Protein AF-A0A7J5M2T2-F1 (afdb_monomer)

Solvent-accessible surface area (backbone atoms only — not comparable to full-atom values): 7774 Å² total; per-residue (Å²): 131,86,75,77,57,62,69,59,51,59,49,48,54,52,52,49,50,56,47,39,63,74,76,39,54,94,34,72,63,42,52,54,25,52,54,45,50,53,51,49,53,49,26,64,76,68,71,42,73,54,63,65,25,58,52,45,64,76,36,75,64,32,56,58,50,15,54,53,44,73,76,42,56,72,67,55,44,56,48,65,56,71,61,73,72,84,84,46,77,87,47,48,50,57,51,51,25,52,37,48,35,46,52,52,19,47,27,54,58,71,73,45,66,53,68,62,40,34,54,54,49,50,58,51,55,70,77,40,60,76,60,73,79,48,96,110

Mean predicted aligned error: 5.89 Å

Foldseek 3Di:
DPDPCVVVVVVVLVVLLVCCVVPPPPDPLLVLLVVLVVLVVVCVVVVQDLVLLVVCLPDPVLVVLLVVCVVDDPVVLVCVLPVPDCPDPVCSSVNSNSSNNSSSSVCVNVVHPSVVSNVSSVSNCVSADVVNPDPD

Sequence (136 aa):
MDYNRYPALVEEEKRFKCSFEKNVKDTLPDELSDAVIRLLDLAGFRGISLESASNDINSEYMDDIACMYSKLSFTEAIYSIFTKPIVDYQYLSTIVNEMIFSIFALAKHLGIDLLWHIEQKQRYNELRPKLNGKRY

Organism: Phocaeicola vulgatus (NCBI:txid821)

Nearest PDB structures (foldseek):
  5y05-assembly1_A  TM=1.945E-01  e=8.360E+00  Mycolicibacterium smegmatis MC2 155
  7nhr-assembly1_D  TM=1.939E-01  e=8.360E+00  Escherichia coli

pLDDT: mean 90.04, std 10.96, range [50.69, 98.31]

Radius of gyration: 17.74 Å; Cα contacts (8 Å, |Δi|>4): 85; chains: 1; bounding box: 33×34×60 Å

Secondary structure (DSSP, 8-state):
-----HHHHHHHHHHHHHHHHHHTTTSHHHHHHHHHHHHHHHHHHHT---HHHHHHHTSTHHHHHHHHHTTS-HHHHHHHHH----SSGGGHHHHHHHHHHHHHHHHHHTT--HHHHHHHHHHHHHTSPGGGG---

Structure (mmCIF, N/CA/C/O backbone):
data_AF-A0A7J5M2T2-F1
#
_entry.id   AF-A0A7J5M2T2-F1
#
loop_
_atom_site.group_PDB
_atom_site.id
_atom_site.type_symbol
_atom_site.label_atom_id
_atom_site.label_alt_id
_atom_site.label_comp_id
_atom_site.label_asym_id
_atom_site.label_entity_id
_atom_site.label_seq_id
_atom_site.pdbx_PDB_ins_code
_atom_site.Cartn_x
_atom_site.Cartn_y
_atom_site.Cartn_z
_atom_site.occupancy
_atom_site.B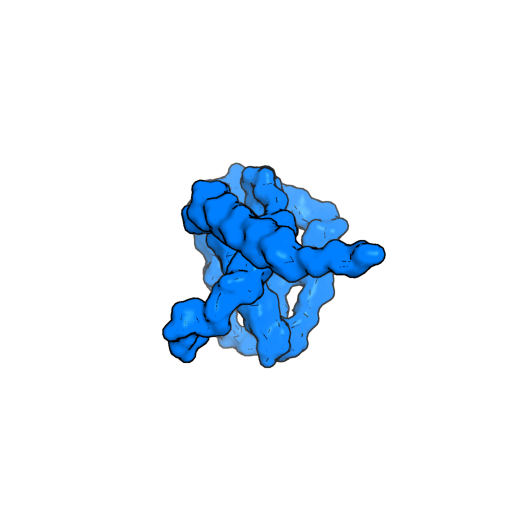_iso_or_equiv
_atom_site.auth_seq_id
_atom_site.auth_comp_id
_atom_site.auth_asym_id
_atom_site.auth_atom_id
_atom_site.pdbx_PDB_model_num
ATOM 1 N N . MET A 1 1 ? 1.897 16.925 41.001 1.00 50.69 1 MET A N 1
ATOM 2 C CA . MET A 1 1 ? 1.060 15.718 40.857 1.00 50.69 1 MET A CA 1
ATOM 3 C C . MET A 1 1 ? 1.322 15.166 39.471 1.00 50.69 1 MET A C 1
ATOM 5 O O . MET A 1 1 ? 0.868 15.774 38.510 1.00 50.69 1 MET A O 1
ATOM 9 N N . ASP A 1 2 ? 2.099 14.089 39.365 1.00 53.72 2 ASP A N 1
ATOM 10 C CA . ASP A 1 2 ? 2.217 13.347 38.110 1.00 53.72 2 ASP A CA 1
ATOM 11 C C . ASP A 1 2 ? 0.868 12.691 37.830 1.00 53.72 2 ASP A C 1
ATOM 13 O O . ASP A 1 2 ? 0.469 11.734 38.493 1.00 53.72 2 ASP A O 1
ATOM 17 N N . TYR A 1 3 ? 0.116 13.257 36.887 1.00 60.38 3 TYR A N 1
ATOM 18 C CA . TYR A 1 3 ? -1.055 12.580 36.353 1.00 60.38 3 TYR A CA 1
ATOM 19 C C . TYR A 1 3 ? -0.564 11.308 35.672 1.00 60.38 3 TYR A C 1
ATOM 21 O O . TYR A 1 3 ? 0.141 11.369 34.664 1.00 60.38 3 TYR A O 1
ATOM 29 N N . ASN A 1 4 ? -0.919 10.155 36.238 1.00 65.62 4 ASN A N 1
ATOM 30 C CA . ASN A 1 4 ? -0.629 8.866 35.637 1.00 65.62 4 ASN A CA 1
ATOM 31 C C . ASN A 1 4 ? -1.323 8.810 34.266 1.00 65.62 4 ASN A C 1
ATOM 33 O O . ASN A 1 4 ? -2.536 8.633 34.192 1.00 65.62 4 ASN A O 1
ATOM 37 N N . ARG A 1 5 ? -0.568 9.031 33.182 1.00 66.94 5 ARG A N 1
ATOM 38 C CA . ARG A 1 5 ? -1.080 9.076 31.799 1.00 66.94 5 ARG A CA 1
ATOM 39 C C . ARG A 1 5 ? -1.475 7.695 31.268 1.00 66.94 5 ARG A C 1
ATOM 41 O O . ARG A 1 5 ? -2.200 7.614 30.284 1.00 66.94 5 ARG A O 1
ATOM 48 N N . TYR A 1 6 ? -1.045 6.621 31.930 1.00 69.81 6 TYR A N 1
ATOM 49 C CA . TYR A 1 6 ? -1.259 5.242 31.484 1.00 69.81 6 TYR A CA 1
ATOM 50 C C . TYR A 1 6 ? -2.730 4.867 31.227 1.00 69.81 6 TYR A C 1
ATOM 52 O O . TYR A 1 6 ? -3.015 4.341 30.154 1.00 69.81 6 TYR A O 1
ATOM 60 N N . PRO A 1 7 ? -3.690 5.138 32.134 1.00 74.38 7 PRO A N 1
ATOM 61 C CA . PRO A 1 7 ? -5.091 4.782 31.906 1.00 74.38 7 PRO A CA 1
ATOM 62 C C . PRO A 1 7 ? -5.711 5.502 30.701 1.00 74.38 7 PRO A C 1
ATOM 64 O O . PRO A 1 7 ? -6.479 4.892 29.963 1.00 74.38 7 PRO A O 1
ATOM 67 N N . ALA A 1 8 ? -5.341 6.767 30.473 1.00 72.50 8 ALA A N 1
ATOM 68 C CA . ALA A 1 8 ? -5.836 7.557 29.347 1.00 72.50 8 ALA A CA 1
ATOM 69 C C . ALA A 1 8 ? -5.307 7.034 28.001 1.00 72.50 8 ALA A C 1
ATOM 71 O O . ALA A 1 8 ? -6.073 6.931 27.047 1.00 72.50 8 ALA A O 1
ATOM 72 N N . LEU A 1 9 ? -4.030 6.634 27.947 1.00 71.88 9 LEU A N 1
ATOM 73 C CA . LEU A 1 9 ? -3.417 6.044 26.750 1.00 71.88 9 LEU A CA 1
ATOM 74 C C . LEU A 1 9 ? -4.059 4.697 26.383 1.00 71.88 9 LEU A C 1
ATOM 76 O O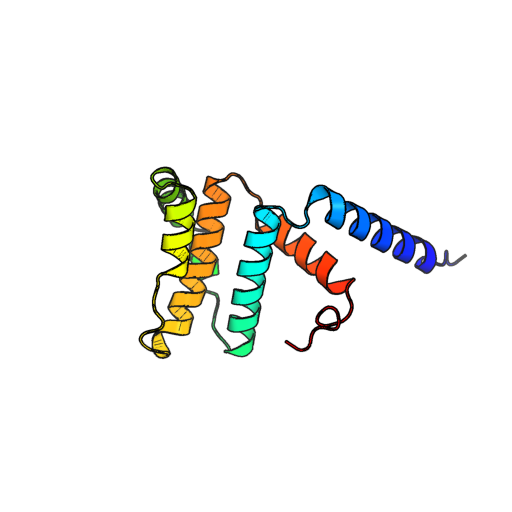 . LEU A 1 9 ? -4.431 4.483 25.232 1.00 71.88 9 LEU A O 1
ATOM 80 N N . VAL A 1 10 ? -4.279 3.818 27.369 1.00 74.19 10 VAL A N 1
ATOM 81 C CA . VAL A 1 10 ? -4.949 2.519 27.154 1.00 74.19 10 VAL A CA 1
ATOM 82 C C . VAL A 1 10 ? -6.384 2.703 26.649 1.00 74.19 10 VAL A C 1
ATOM 84 O O . VAL A 1 10 ? -6.889 1.900 25.861 1.00 74.19 10 VAL A O 1
ATOM 87 N N . GLU A 1 11 ? -7.075 3.743 27.111 1.00 82.75 11 GLU A N 1
ATOM 88 C CA . GLU A 1 11 ? -8.418 4.058 26.636 1.00 82.75 11 GLU A CA 1
ATOM 89 C C . GLU A 1 11 ? -8.407 4.613 25.203 1.00 82.75 11 GLU A C 1
ATOM 91 O O . GLU A 1 11 ? -9.256 4.232 24.393 1.00 82.75 11 GLU A O 1
ATOM 96 N N . GLU A 1 12 ? -7.427 5.450 24.862 1.00 86.81 12 GLU A N 1
ATOM 97 C CA . GLU A 1 12 ? -7.244 5.981 23.510 1.00 86.81 12 GLU A CA 1
ATOM 98 C C . GLU A 1 12 ? -6.944 4.874 22.490 1.00 86.81 12 GLU A C 1
ATOM 100 O O . GLU A 1 12 ? -7.599 4.817 21.449 1.00 86.81 12 GLU A O 1
ATOM 105 N N . GLU A 1 13 ? -6.040 3.941 22.800 1.00 89.56 13 GLU A N 1
ATOM 106 C CA . GLU A 1 13 ? -5.723 2.796 21.932 1.00 89.56 13 GLU A CA 1
ATOM 107 C C . GLU A 1 13 ? -6.951 1.919 21.664 1.00 89.56 13 GLU A C 1
ATOM 109 O O . GLU A 1 13 ? -7.209 1.525 20.524 1.00 89.56 13 GLU A O 1
ATOM 114 N N . LYS A 1 14 ? -7.763 1.652 22.698 1.00 89.50 14 LYS A N 1
ATOM 115 C CA . LYS A 1 14 ? -9.025 0.910 22.548 1.00 89.50 14 LYS A CA 1
ATOM 116 C C . LYS A 1 14 ? -10.021 1.660 21.667 1.00 89.50 14 LYS A C 1
ATOM 118 O O . LYS A 1 14 ? -10.657 1.044 20.813 1.00 89.50 14 LYS A O 1
ATOM 123 N N . ARG A 1 15 ? -10.162 2.977 21.857 1.00 91.81 15 ARG A N 1
ATOM 124 C CA . ARG A 1 15 ? -11.048 3.824 21.039 1.00 91.81 15 ARG A CA 1
ATOM 125 C C . ARG A 1 15 ? -10.589 3.861 19.583 1.00 91.81 15 ARG A C 1
ATOM 127 O O . ARG A 1 15 ? -11.417 3.667 18.694 1.00 91.81 15 ARG A O 1
ATOM 134 N N . PHE A 1 16 ? -9.290 4.040 19.345 1.00 94.62 16 PHE A N 1
ATOM 135 C CA . PHE A 1 16 ? -8.694 3.995 18.013 1.00 94.62 16 PHE A CA 1
ATOM 136 C C . PHE A 1 16 ? -8.941 2.641 17.346 1.00 94.62 16 PHE A C 1
ATOM 138 O O . PHE A 1 16 ? -9.506 2.606 16.256 1.00 94.62 16 PHE A O 1
ATOM 145 N N . LYS A 1 17 ? -8.614 1.531 18.021 1.00 94.31 17 LYS A N 1
ATOM 146 C CA . LYS A 1 17 ? -8.819 0.174 17.498 1.00 94.31 17 LYS A CA 1
ATOM 147 C C . LYS A 1 17 ? -10.272 -0.061 17.079 1.00 94.31 17 LYS A C 1
ATOM 149 O O . LYS A 1 17 ? -10.520 -0.493 15.958 1.00 94.31 17 LYS A O 1
ATOM 154 N N . CYS A 1 18 ? -11.225 0.279 17.948 1.00 93.19 18 CYS A N 1
ATOM 155 C CA . CYS A 1 18 ? -12.654 0.174 17.650 1.00 93.19 18 CYS A CA 1
ATOM 156 C C . CYS A 1 18 ? -13.080 1.059 16.469 1.00 93.19 18 CYS A C 1
ATOM 158 O O . CYS A 1 18 ? -13.954 0.665 15.701 1.00 93.19 18 CYS A O 1
ATOM 160 N N . SER A 1 19 ? -12.506 2.258 16.337 1.00 94.88 19 SER A N 1
ATOM 161 C CA . SER A 1 19 ? -12.799 3.161 15.221 1.00 94.88 19 SER A CA 1
ATOM 162 C C . SER A 1 19 ? -12.248 2.618 13.904 1.00 94.88 19 SER A C 1
ATOM 164 O O . SER A 1 19 ? -12.970 2.576 12.910 1.00 94.88 19 SER A O 1
ATOM 166 N N . PHE A 1 20 ? -11.004 2.135 13.909 1.00 96.12 20 PHE A N 1
ATOM 167 C CA . PHE A 1 20 ? -10.376 1.516 12.748 1.00 96.12 20 PHE A CA 1
ATOM 168 C C . PHE A 1 20 ? -11.179 0.298 12.278 1.00 96.12 20 PHE A C 1
ATOM 170 O O . PHE A 1 20 ? -11.547 0.220 11.111 1.00 96.12 20 PHE A O 1
ATOM 177 N N . GLU A 1 21 ? -11.535 -0.612 13.192 1.00 95.38 21 GLU A N 1
ATOM 178 C CA . GLU A 1 21 ? -12.299 -1.831 12.879 1.00 95.38 21 GLU A CA 1
ATOM 179 C C . GLU A 1 21 ? -13.685 -1.563 12.289 1.00 95.38 21 GLU A C 1
ATOM 181 O O . GLU A 1 21 ? -14.188 -2.396 11.544 1.00 95.38 21 GLU A O 1
ATOM 186 N N . LYS A 1 22 ? -14.307 -0.427 12.621 1.00 95.88 22 LYS A N 1
ATOM 187 C CA . LYS A 1 22 ? -15.641 -0.067 12.123 1.00 95.88 22 LYS A CA 1
ATOM 188 C C . LYS A 1 22 ? -15.617 0.726 10.822 1.00 95.88 22 LYS A C 1
ATOM 190 O O . LYS A 1 22 ? -16.562 0.614 10.052 1.00 95.88 22 LYS A O 1
ATOM 195 N N . ASN A 1 23 ? -14.601 1.567 10.629 1.00 95.75 23 ASN A N 1
ATOM 196 C CA . ASN A 1 23 ? -14.624 2.601 9.591 1.00 95.75 23 ASN A CA 1
ATOM 197 C C . ASN A 1 23 ? -13.551 2.426 8.510 1.00 95.75 23 ASN A C 1
ATOM 199 O O . ASN A 1 23 ? -13.699 2.988 7.432 1.00 95.75 23 ASN A O 1
ATOM 203 N N . VAL A 1 24 ? -12.465 1.705 8.800 1.00 96.69 24 VAL A N 1
ATOM 204 C CA . VAL A 1 24 ? -11.314 1.578 7.890 1.00 96.69 24 VAL A CA 1
ATOM 205 C C . VAL A 1 24 ? -11.069 0.129 7.508 1.00 96.69 24 VAL A C 1
ATOM 207 O O . VAL A 1 24 ? -10.805 -0.157 6.348 1.00 96.69 24 VAL A O 1
ATOM 210 N N . LYS A 1 25 ? -11.160 -0.794 8.461 1.00 95.62 25 LYS A N 1
ATOM 211 C CA . LYS A 1 25 ? -10.851 -2.200 8.228 1.00 95.62 25 LYS A CA 1
ATOM 212 C C . LYS A 1 25 ? -11.729 -2.807 7.127 1.00 95.62 25 LYS A C 1
ATOM 214 O O . LYS A 1 25 ? -12.919 -2.512 7.060 1.00 95.62 25 LYS A O 1
ATOM 219 N N . ASP A 1 26 ? -11.133 -3.677 6.313 1.00 95.94 26 ASP A N 1
ATOM 220 C CA . ASP A 1 26 ? -11.804 -4.419 5.233 1.00 95.94 26 ASP A CA 1
ATOM 221 C C . ASP A 1 26 ? -12.387 -3.485 4.139 1.00 95.94 26 ASP A C 1
ATOM 223 O O . ASP A 1 26 ? -13.252 -3.874 3.351 1.00 95.94 26 ASP A O 1
ATOM 227 N N . THR A 1 27 ? -11.916 -2.233 4.081 1.00 97.94 27 THR A N 1
ATOM 228 C CA . THR A 1 27 ? -12.208 -1.291 2.991 1.00 97.94 27 THR A CA 1
ATOM 229 C C . THR A 1 27 ? -11.146 -1.383 1.897 1.00 97.94 27 THR A C 1
ATOM 231 O O . THR A 1 27 ? -10.029 -1.840 2.127 1.00 97.94 27 THR A O 1
ATOM 234 N N . LEU A 1 28 ? -11.461 -0.889 0.696 1.00 97.06 28 LEU A N 1
ATOM 235 C CA . LEU A 1 28 ? -10.492 -0.845 -0.402 1.00 97.06 28 LEU A CA 1
ATOM 236 C C . LEU A 1 28 ? -9.181 -0.116 -0.023 1.00 97.06 28 LEU A C 1
ATOM 238 O O . LEU A 1 28 ? -8.117 -0.688 -0.260 1.00 97.06 28 LEU A O 1
ATOM 242 N N . PRO A 1 29 ? -9.203 1.091 0.583 1.00 98.06 29 PRO A N 1
ATOM 243 C CA . PRO A 1 29 ? -7.972 1.738 1.032 1.00 98.06 29 PRO A CA 1
ATOM 244 C C . PRO A 1 29 ? -7.159 0.912 2.040 1.00 98.06 29 PRO A C 1
ATOM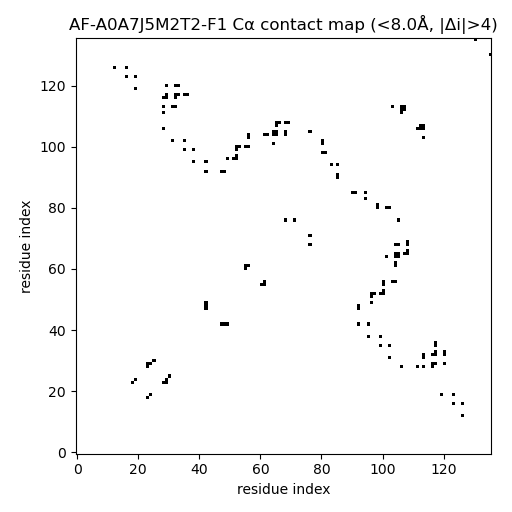 246 O O . PRO A 1 29 ? -5.930 0.934 1.991 1.00 98.06 29 PRO A O 1
ATOM 249 N N . ASP A 1 30 ? -7.826 0.166 2.928 1.00 97.94 30 ASP A N 1
ATOM 250 C CA . ASP A 1 30 ? -7.161 -0.715 3.895 1.00 97.94 30 ASP A CA 1
ATOM 251 C C . ASP A 1 30 ? -6.426 -1.868 3.201 1.00 97.94 30 ASP A C 1
ATOM 253 O O . ASP A 1 30 ? -5.263 -2.127 3.506 1.00 97.94 30 ASP A O 1
ATOM 257 N N . GLU A 1 31 ? -7.051 -2.505 2.212 1.00 97.75 31 GLU A N 1
ATOM 258 C CA . GLU A 1 31 ? -6.423 -3.583 1.435 1.00 97.75 31 GLU A CA 1
ATOM 259 C C . GLU A 1 31 ? -5.257 -3.080 0.566 1.00 97.75 31 GLU A C 1
ATOM 261 O O . GLU A 1 31 ? -4.205 -3.719 0.508 1.00 97.75 31 GLU A O 1
ATOM 266 N N . LEU A 1 32 ? -5.387 -1.899 -0.055 1.00 97.62 32 LEU A N 1
ATOM 267 C CA . LEU A 1 32 ? -4.271 -1.269 -0.776 1.00 97.62 32 LEU A CA 1
ATOM 268 C C . LEU A 1 32 ? -3.105 -0.951 0.171 1.00 97.62 32 LEU A C 1
ATOM 270 O O . LEU A 1 32 ? -1.945 -1.166 -0.186 1.00 97.62 32 LEU A O 1
ATOM 274 N N . SER A 1 33 ? -3.404 -0.485 1.387 1.00 97.94 33 SER A N 1
ATOM 275 C CA . SER A 1 33 ? -2.385 -0.209 2.400 1.00 97.94 33 SER A CA 1
ATOM 276 C C . SER A 1 33 ? -1.673 -1.483 2.871 1.00 97.94 33 SER A C 1
ATOM 278 O O . SER A 1 33 ? -0.447 -1.483 2.993 1.00 97.94 33 SER A O 1
ATOM 280 N N . ASP A 1 34 ? -2.401 -2.592 3.059 1.00 96.44 34 ASP A N 1
ATOM 281 C CA . ASP A 1 34 ? -1.808 -3.881 3.438 1.00 96.44 34 ASP A CA 1
ATOM 282 C C . ASP A 1 34 ? -0.887 -4.398 2.325 1.00 96.44 34 ASP A C 1
ATOM 284 O O . ASP A 1 34 ? 0.241 -4.804 2.607 1.00 96.44 34 ASP A O 1
ATOM 288 N N . ALA A 1 35 ? -1.303 -4.289 1.057 1.00 96.56 35 ALA A N 1
ATOM 289 C CA . ALA A 1 35 ? -0.470 -4.655 -0.087 1.00 96.56 35 ALA A CA 1
ATOM 290 C C . ALA A 1 35 ? 0.850 -3.864 -0.127 1.00 96.56 35 ALA A C 1
ATOM 292 O O . ALA A 1 35 ? 1.916 -4.466 -0.289 1.00 96.56 35 ALA A O 1
ATOM 293 N N . VAL A 1 36 ? 0.810 -2.540 0.077 1.00 97.81 36 VAL A N 1
ATOM 294 C CA . VAL A 1 36 ? 2.032 -1.719 0.143 1.00 97.81 36 VAL A CA 1
ATOM 295 C C . VAL A 1 36 ? 2.905 -2.131 1.325 1.00 97.81 36 VAL A C 1
ATOM 297 O O . VAL A 1 36 ? 4.102 -2.331 1.138 1.00 97.81 36 VAL A O 1
ATOM 300 N N . ILE A 1 37 ? 2.336 -2.341 2.517 1.00 97.12 37 ILE A N 1
ATOM 301 C CA . ILE A 1 37 ? 3.099 -2.793 3.692 1.00 97.12 37 ILE A CA 1
ATOM 302 C C . ILE A 1 37 ? 3.811 -4.123 3.407 1.00 97.12 37 ILE A C 1
ATOM 304 O O . ILE A 1 37 ? 4.982 -4.262 3.748 1.00 97.12 37 ILE A O 1
ATOM 308 N N . ARG A 1 38 ? 3.175 -5.076 2.712 1.00 95.62 38 ARG A N 1
ATOM 309 C CA . ARG A 1 38 ? 3.832 -6.339 2.319 1.00 95.62 38 ARG A CA 1
ATOM 310 C C . ARG A 1 38 ? 4.973 -6.146 1.328 1.00 95.62 38 ARG A C 1
ATOM 312 O O . ARG A 1 38 ? 5.981 -6.845 1.426 1.00 95.62 38 ARG A O 1
ATOM 319 N N . LEU A 1 39 ? 4.840 -5.208 0.393 1.00 96.25 39 LEU A N 1
ATOM 320 C CA . LEU A 1 39 ? 5.925 -4.853 -0.523 1.00 96.25 39 LEU A CA 1
ATOM 321 C C . LEU A 1 39 ? 7.086 -4.178 0.223 1.00 96.25 39 LEU A C 1
ATOM 323 O O . LEU A 1 39 ? 8.243 -4.469 -0.075 1.00 96.25 39 LEU A O 1
ATOM 327 N N . LEU A 1 40 ? 6.796 -3.348 1.230 1.00 96.81 40 LEU A N 1
ATOM 328 C CA . LEU A 1 40 ? 7.802 -2.734 2.102 1.00 96.81 40 LEU A CA 1
ATOM 329 C C . LEU A 1 40 ? 8.502 -3.769 2.997 1.00 96.81 40 LEU A C 1
ATOM 331 O O . LEU A 1 40 ? 9.729 -3.748 3.096 1.00 96.81 40 LEU A O 1
ATOM 335 N N . ASP A 1 41 ? 7.758 -4.712 3.584 1.00 95.56 41 ASP A N 1
ATOM 336 C CA . ASP A 1 41 ? 8.308 -5.849 4.336 1.00 95.56 41 ASP A CA 1
ATOM 337 C C . ASP A 1 41 ? 9.277 -6.657 3.452 1.00 95.56 41 ASP A C 1
ATOM 339 O O . ASP A 1 41 ? 10.395 -6.982 3.864 1.00 95.56 41 ASP A O 1
ATOM 343 N N . LEU A 1 42 ? 8.872 -6.948 2.207 1.00 94.44 42 LEU A N 1
ATOM 344 C CA . LEU A 1 42 ? 9.708 -7.636 1.223 1.00 94.44 42 LEU A CA 1
ATOM 345 C C . LEU A 1 42 ? 10.957 -6.820 0.873 1.00 94.44 42 LEU A C 1
ATOM 347 O O . LEU A 1 42 ? 12.053 -7.383 0.814 1.00 94.44 42 LEU A O 1
ATOM 351 N N . ALA A 1 43 ? 10.808 -5.512 0.660 1.00 96.00 43 ALA A N 1
ATOM 352 C CA . ALA A 1 43 ? 11.924 -4.629 0.355 1.00 96.00 43 ALA A CA 1
ATOM 353 C C . ALA A 1 43 ? 12.949 -4.611 1.494 1.00 96.00 43 ALA A C 1
ATOM 355 O O . ALA A 1 43 ? 14.139 -4.819 1.250 1.00 96.00 43 ALA A O 1
ATOM 356 N N . GLY A 1 44 ? 12.485 -4.474 2.739 1.00 96.25 44 GLY A N 1
ATOM 357 C CA . GLY A 1 44 ? 13.325 -4.540 3.934 1.00 96.25 44 GLY A CA 1
ATOM 358 C C . GLY A 1 44 ? 14.020 -5.894 4.088 1.00 96.25 44 GLY A C 1
ATOM 359 O O . GLY A 1 44 ? 15.226 -5.943 4.323 1.00 96.25 44 GLY A O 1
ATOM 360 N N . PHE A 1 45 ? 13.300 -7.000 3.874 1.00 95.12 45 PHE A N 1
ATOM 361 C CA . PHE A 1 45 ? 13.869 -8.351 3.944 1.00 95.12 45 PHE A CA 1
ATOM 362 C C . PHE A 1 45 ? 14.952 -8.605 2.883 1.00 95.12 45 PHE A C 1
ATOM 364 O O . PHE A 1 45 ? 15.890 -9.366 3.122 1.00 95.12 45 PHE A O 1
ATOM 371 N N . ARG A 1 46 ? 14.831 -7.989 1.701 1.00 94.19 46 ARG A N 1
ATOM 372 C CA . ARG A 1 46 ? 15.761 -8.178 0.575 1.00 94.19 46 ARG A CA 1
ATOM 373 C C . ARG A 1 46 ? 16.811 -7.078 0.427 1.00 94.19 46 ARG A C 1
ATOM 375 O O . ARG A 1 46 ? 17.666 -7.212 -0.443 1.00 94.19 46 ARG A O 1
ATOM 382 N N . GLY A 1 47 ? 16.767 -6.027 1.245 1.00 95.31 47 GLY A N 1
ATOM 383 C CA . GLY A 1 47 ? 17.653 -4.868 1.106 1.00 95.31 47 GLY A CA 1
ATOM 384 C C . GLY A 1 47 ? 17.427 -4.088 -0.196 1.00 95.31 47 GLY A C 1
ATOM 385 O O . GLY A 1 47 ? 18.378 -3.573 -0.776 1.00 95.31 47 GLY A O 1
ATOM 386 N N . ILE A 1 48 ? 16.185 -4.044 -0.686 1.00 96.00 48 ILE A N 1
ATOM 387 C CA . ILE A 1 48 ? 15.810 -3.313 -1.904 1.00 96.00 48 ILE A CA 1
ATOM 388 C C . ILE A 1 48 ? 15.750 -1.815 -1.592 1.00 96.00 48 ILE A C 1
ATOM 390 O O . ILE A 1 48 ? 15.053 -1.399 -0.667 1.00 96.00 48 ILE A O 1
ATOM 394 N N . SER A 1 49 ? 16.451 -1.003 -2.387 1.00 96.00 49 SER A N 1
ATOM 395 C CA . SER A 1 49 ? 16.320 0.457 -2.329 1.00 96.00 49 SER A CA 1
ATOM 396 C C . SER A 1 49 ? 14.959 0.892 -2.868 1.00 96.00 49 SER A C 1
ATOM 398 O O . SER A 1 49 ? 14.522 0.400 -3.909 1.00 96.00 49 SER A O 1
ATOM 400 N N . LEU A 1 50 ? 14.313 1.834 -2.180 1.00 96.12 50 LEU A N 1
ATOM 401 C CA . LEU A 1 50 ? 13.026 2.426 -2.569 1.00 96.12 50 LEU A CA 1
ATOM 402 C C . LEU A 1 50 ? 13.174 3.811 -3.219 1.00 96.12 50 LEU A C 1
ATOM 404 O O . LEU A 1 50 ? 12.192 4.534 -3.374 1.00 96.12 50 LEU A O 1
ATOM 408 N N . GLU A 1 51 ? 14.401 4.204 -3.571 1.00 95.06 51 GLU A N 1
ATOM 409 C CA . GLU A 1 51 ? 14.694 5.523 -4.141 1.00 95.06 51 GLU A CA 1
ATOM 410 C C . GLU A 1 51 ? 13.903 5.783 -5.430 1.00 95.06 51 GLU A C 1
ATOM 412 O O . GLU A 1 51 ? 13.337 6.860 -5.581 1.00 95.06 51 GLU A O 1
ATOM 417 N N . SER A 1 52 ? 13.784 4.782 -6.312 1.00 92.94 52 SER A N 1
ATOM 418 C CA . SER A 1 52 ? 13.009 4.911 -7.555 1.00 92.94 52 SER A CA 1
ATOM 419 C C . SER A 1 52 ? 11.545 5.223 -7.262 1.00 92.94 52 SER A C 1
ATOM 421 O O . SER A 1 52 ? 11.045 6.247 -7.711 1.00 92.94 52 SER A O 1
ATOM 423 N N . ALA A 1 53 ? 10.876 4.400 -6.445 1.00 93.38 53 ALA A N 1
ATOM 424 C CA . ALA A 1 53 ? 9.478 4.628 -6.093 1.00 93.38 53 ALA A CA 1
ATOM 425 C C . ALA A 1 53 ? 9.285 5.984 -5.400 1.00 93.38 53 ALA A C 1
ATOM 427 O O . ALA A 1 53 ? 8.361 6.716 -5.735 1.00 93.38 53 ALA A O 1
ATOM 428 N N . SER A 1 54 ? 10.168 6.350 -4.466 1.00 92.69 54 SER A N 1
ATOM 429 C CA . SER A 1 54 ? 10.095 7.634 -3.760 1.00 92.69 54 SER A CA 1
ATOM 430 C C . SER A 1 54 ? 10.246 8.832 -4.702 1.00 92.69 54 SER A C 1
ATOM 432 O O . SER A 1 54 ? 9.537 9.827 -4.546 1.00 92.69 54 SER A O 1
ATOM 434 N N . ASN A 1 55 ? 11.157 8.758 -5.672 1.00 93.06 55 ASN A N 1
ATOM 435 C CA . ASN A 1 55 ? 11.360 9.823 -6.651 1.00 93.06 55 ASN A CA 1
ATOM 436 C C . ASN A 1 55 ? 10.153 9.935 -7.587 1.00 93.06 55 ASN A C 1
ATOM 438 O O . ASN A 1 55 ? 9.624 11.031 -7.773 1.00 93.06 55 ASN A O 1
ATOM 442 N N . ASP A 1 56 ? 9.671 8.803 -8.100 1.00 92.69 56 ASP A N 1
ATOM 443 C CA . ASP A 1 56 ? 8.548 8.763 -9.034 1.00 92.69 56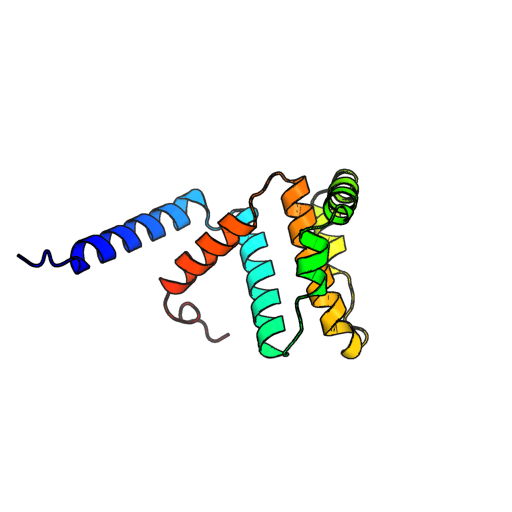 ASP A CA 1
ATOM 444 C C . ASP A 1 56 ? 7.251 9.245 -8.370 1.00 92.69 56 ASP A C 1
ATOM 446 O O . ASP A 1 56 ? 6.500 10.013 -8.977 1.00 92.69 56 ASP A O 1
ATOM 450 N N . ILE A 1 57 ? 7.020 8.881 -7.099 1.00 91.81 57 ILE A N 1
ATOM 451 C CA . ILE A 1 57 ? 5.830 9.295 -6.341 1.00 91.81 57 ILE A CA 1
ATOM 452 C C . ILE A 1 57 ? 5.726 10.823 -6.223 1.00 91.81 57 ILE A C 1
ATOM 454 O O . ILE A 1 57 ? 4.627 11.376 -6.264 1.00 91.81 57 ILE A O 1
ATOM 458 N N . ASN A 1 58 ? 6.864 11.505 -6.090 1.00 86.94 58 ASN A N 1
ATOM 459 C CA . ASN A 1 58 ? 6.934 12.956 -5.911 1.00 86.94 58 ASN A CA 1
ATOM 460 C C . ASN A 1 58 ? 7.106 13.727 -7.233 1.00 86.94 58 ASN A C 1
ATOM 462 O O . ASN A 1 58 ? 7.364 14.930 -7.210 1.00 86.94 58 ASN A O 1
ATOM 466 N N . SER A 1 59 ? 6.991 13.051 -8.377 1.00 91.94 59 SER A N 1
ATOM 467 C CA . SER A 1 59 ? 7.229 13.632 -9.700 1.00 91.94 59 SER A CA 1
ATOM 468 C C . SER A 1 59 ? 5.938 13.848 -10.496 1.00 91.94 59 SER A C 1
ATOM 470 O O . SER A 1 59 ? 4.893 13.274 -10.192 1.00 91.94 59 SER A O 1
ATOM 472 N N . GLU A 1 60 ? 6.027 14.632 -11.573 1.00 90.00 60 GLU A N 1
ATOM 473 C CA . GLU A 1 60 ? 4.925 14.832 -12.530 1.00 90.00 60 GLU A CA 1
ATOM 474 C C . GLU A 1 60 ? 4.498 13.521 -13.221 1.00 90.00 60 GLU A C 1
ATOM 476 O O . GLU A 1 60 ? 3.338 13.371 -13.600 1.00 90.00 60 GLU A O 1
ATOM 481 N N . TYR A 1 61 ? 5.390 12.522 -13.290 1.00 91.12 61 TYR A N 1
ATOM 482 C CA . TYR A 1 61 ? 5.090 11.195 -13.842 1.00 91.12 61 TYR A CA 1
ATOM 483 C C . TYR A 1 61 ? 3.946 10.486 -13.097 1.00 91.12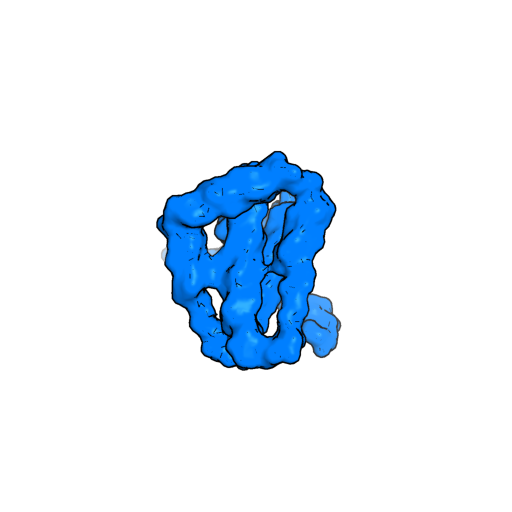 61 TYR A C 1
ATOM 485 O O . TYR A 1 61 ? 3.205 9.692 -13.679 1.00 91.12 61 TYR A O 1
ATOM 493 N N . MET A 1 62 ? 3.742 10.809 -11.816 1.00 94.38 62 MET A N 1
ATOM 494 C CA . MET A 1 62 ? 2.616 10.307 -11.032 1.00 94.38 62 MET A CA 1
ATOM 495 C C . MET A 1 62 ? 1.258 10.674 -11.659 1.00 94.38 62 MET A C 1
ATOM 497 O O . MET A 1 62 ? 0.338 9.853 -11.662 1.00 94.38 62 MET A O 1
ATOM 501 N N . ASP A 1 63 ? 1.107 11.899 -12.174 1.00 94.12 63 ASP A N 1
ATOM 502 C CA . ASP A 1 63 ? -0.147 12.358 -12.786 1.00 94.12 63 ASP A CA 1
ATOM 503 C C . ASP A 1 63 ? -0.444 11.638 -14.103 1.00 94.12 63 ASP A C 1
ATOM 505 O O . ASP A 1 63 ? -1.592 11.258 -14.352 1.00 94.12 63 ASP A O 1
ATOM 509 N N . ASP A 1 64 ? 0.586 11.361 -14.904 1.00 94.12 64 ASP A N 1
ATOM 510 C CA . ASP A 1 64 ? 0.445 10.620 -16.159 1.00 94.12 64 ASP A CA 1
ATOM 511 C C . ASP A 1 64 ? -0.070 9.197 -15.922 1.00 94.12 64 ASP A C 1
ATOM 513 O O . ASP A 1 64 ? -0.981 8.722 -16.611 1.00 94.12 64 ASP A O 1
ATOM 517 N N . ILE A 1 65 ? 0.471 8.517 -14.910 1.00 94.94 65 ILE A N 1
ATOM 518 C CA . ILE A 1 65 ? 0.085 7.143 -14.583 1.00 94.94 65 ILE A CA 1
ATOM 519 C C . ILE A 1 65 ? -1.286 7.098 -13.901 1.00 94.94 65 ILE A C 1
ATOM 521 O O . ILE A 1 65 ? -2.104 6.239 -14.236 1.00 94.94 65 ILE A O 1
ATOM 525 N N . ALA A 1 66 ? -1.610 8.061 -13.034 1.00 95.25 66 ALA A N 1
ATOM 526 C CA . ALA A 1 66 ? -2.966 8.200 -12.499 1.00 95.25 66 ALA A CA 1
ATOM 527 C C . ALA A 1 66 ? -3.998 8.451 -13.622 1.00 95.25 66 ALA A C 1
ATOM 529 O O . ALA A 1 66 ? -5.077 7.853 -13.634 1.00 95.25 66 ALA A O 1
ATOM 530 N N . CYS A 1 67 ? -3.654 9.275 -14.618 1.00 95.06 67 CYS A N 1
ATOM 531 C CA . CYS A 1 67 ? -4.476 9.495 -15.809 1.00 95.06 67 CYS A CA 1
ATOM 532 C C . CYS A 1 67 ? -4.612 8.220 -16.657 1.00 95.06 67 CYS A C 1
ATOM 534 O O . CYS A 1 67 ? -5.694 7.937 -17.176 1.00 95.06 67 CYS A O 1
ATOM 536 N N . MET A 1 68 ? -3.558 7.410 -16.776 1.00 95.31 68 MET A N 1
ATOM 537 C CA . MET A 1 68 ? -3.630 6.105 -17.439 1.00 95.31 68 MET A CA 1
ATOM 538 C C . MET A 1 68 ? -4.645 5.181 -16.752 1.00 95.31 68 MET A C 1
ATOM 540 O O . MET A 1 68 ? -5.495 4.617 -17.444 1.00 95.31 68 MET A O 1
ATOM 544 N N . TYR A 1 69 ? -4.648 5.114 -15.415 1.00 96.44 69 TYR A N 1
ATOM 545 C CA . TYR A 1 69 ? -5.622 4.312 -14.665 1.00 96.44 69 TYR A CA 1
ATOM 546 C C . TYR A 1 69 ? -7.075 4.747 -14.873 1.00 96.44 69 TYR A C 1
ATOM 548 O O . TYR A 1 69 ? -7.954 3.892 -14.856 1.00 96.44 69 TYR A O 1
ATOM 556 N N . SER A 1 70 ? -7.335 6.023 -15.183 1.00 94.69 70 SER A N 1
ATOM 557 C CA . SER A 1 70 ? -8.692 6.493 -15.518 1.00 94.69 70 SER A CA 1
ATOM 558 C C . SER A 1 70 ? -9.292 5.867 -16.781 1.00 94.69 70 SER A C 1
ATOM 560 O O . SER A 1 70 ? -10.499 5.948 -17.007 1.00 94.69 70 SER A O 1
ATOM 562 N N . LYS A 1 71 ? -8.451 5.241 -17.611 1.00 96.94 71 LYS A N 1
ATOM 563 C CA . LYS A 1 71 ? -8.847 4.573 -18.857 1.00 96.94 71 LYS A CA 1
ATOM 564 C C . LYS A 1 71 ? -9.094 3.076 -18.669 1.00 96.94 71 LYS A C 1
ATOM 566 O O . LYS A 1 71 ? -9.504 2.422 -19.624 1.00 96.94 71 LYS A O 1
ATOM 571 N N . LEU A 1 72 ? -8.818 2.538 -17.481 1.00 96.25 72 LEU A N 1
ATOM 572 C CA . LEU A 1 72 ? -8.976 1.126 -17.148 1.00 96.25 72 LEU A CA 1
ATOM 573 C C . LEU A 1 72 ? -10.193 0.931 -16.241 1.00 96.25 72 LEU A C 1
ATOM 575 O O . LEU A 1 72 ? -10.515 1.782 -15.412 1.00 96.25 72 LEU A O 1
ATOM 579 N N . SER A 1 73 ? -10.852 -0.222 -16.342 1.00 97.06 73 SER A N 1
ATOM 580 C CA . SER A 1 73 ? -11.736 -0.659 -15.262 1.00 97.06 73 SER A CA 1
ATOM 581 C C . SER A 1 73 ? -10.926 -0.949 -13.996 1.00 97.06 73 SER A C 1
ATOM 583 O O . SER A 1 73 ? -9.733 -1.254 -14.053 1.00 97.06 73 SER A O 1
ATOM 585 N N . PHE A 1 74 ? -11.584 -0.923 -12.836 1.00 94.62 74 PHE A N 1
ATOM 586 C CA . PHE A 1 74 ? -10.929 -1.237 -11.564 1.00 94.62 74 PHE A CA 1
ATOM 587 C C . PHE A 1 74 ? -10.205 -2.596 -11.597 1.00 94.62 74 PHE A C 1
ATOM 589 O O . PHE A 1 74 ? -9.067 -2.712 -11.150 1.00 94.62 74 PHE A O 1
ATOM 596 N N . THR A 1 75 ? -10.832 -3.622 -12.177 1.00 95.62 75 THR A N 1
ATOM 597 C CA . THR A 1 75 ? -10.235 -4.960 -12.280 1.00 95.62 75 THR A CA 1
ATOM 598 C C . THR A 1 75 ? -9.014 -4.982 -13.198 1.00 95.62 75 THR A C 1
ATOM 600 O O . THR A 1 75 ? -8.019 -5.618 -12.856 1.00 95.62 75 THR A O 1
ATOM 603 N N . GLU A 1 76 ? -9.052 -4.276 -14.330 1.00 96.62 76 GLU A N 1
ATOM 604 C CA . GLU A 1 76 ? -7.899 -4.160 -15.234 1.00 96.62 76 GLU A CA 1
ATOM 605 C C . GLU A 1 76 ? -6.748 -3.387 -14.588 1.00 96.62 76 GLU A C 1
ATOM 607 O O . GLU A 1 76 ? -5.595 -3.788 -14.731 1.00 96.62 76 GLU A O 1
ATOM 612 N N . ALA A 1 77 ? -7.052 -2.328 -13.831 1.00 95.75 77 ALA A N 1
ATOM 613 C CA . ALA A 1 77 ? -6.060 -1.574 -13.075 1.00 95.75 77 ALA A CA 1
ATOM 614 C C . ALA A 1 77 ? -5.335 -2.478 -12.068 1.00 95.75 77 ALA A C 1
ATOM 616 O O . ALA A 1 77 ? -4.110 -2.585 -12.119 1.00 95.75 77 ALA A O 1
ATOM 617 N N . ILE A 1 78 ? -6.078 -3.210 -11.227 1.00 95.38 78 ILE A N 1
ATOM 618 C CA . ILE A 1 78 ? -5.493 -4.172 -10.281 1.00 95.38 78 ILE A CA 1
ATOM 619 C C . ILE A 1 78 ? -4.679 -5.238 -11.019 1.00 95.38 78 ILE A C 1
ATOM 621 O O . ILE A 1 78 ? -3.526 -5.477 -10.668 1.00 95.38 78 ILE A O 1
ATOM 625 N N . TYR A 1 79 ? -5.228 -5.843 -12.075 1.00 94.12 79 TYR A N 1
ATOM 626 C CA . TYR A 1 79 ? -4.504 -6.827 -12.882 1.00 94.12 79 TYR A CA 1
ATOM 627 C C . TYR A 1 79 ? -3.170 -6.261 -13.401 1.00 94.12 79 TYR A C 1
ATOM 629 O O . TYR A 1 79 ? -2.122 -6.882 -13.230 1.00 94.12 79 TYR A O 1
ATOM 637 N N . SER A 1 80 ? -3.170 -5.050 -13.960 1.00 92.69 80 SER A N 1
ATOM 638 C CA . SER A 1 80 ? -1.967 -4.433 -14.529 1.00 92.69 80 SER A CA 1
ATOM 639 C C . SER A 1 80 ? -0.832 -4.237 -13.513 1.00 92.69 80 SER A C 1
ATOM 641 O O . SER A 1 80 ? 0.328 -4.438 -13.865 1.00 92.69 80 SER A O 1
ATOM 643 N N . ILE A 1 81 ? -1.156 -3.954 -12.245 1.00 92.69 81 ILE A N 1
ATOM 644 C CA . ILE A 1 81 ? -0.174 -3.787 -11.161 1.00 92.69 81 ILE A CA 1
ATOM 645 C C . ILE A 1 81 ? 0.559 -5.103 -10.865 1.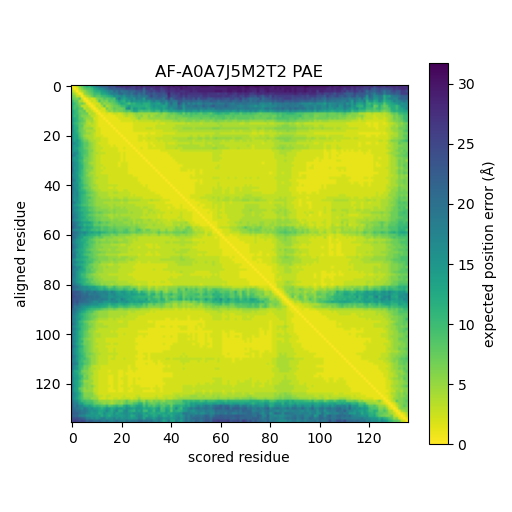00 92.69 81 ILE A C 1
ATOM 647 O O . ILE A 1 81 ? 1.778 -5.117 -10.700 1.00 92.69 81 ILE A O 1
ATOM 651 N N . PHE A 1 82 ? -0.174 -6.218 -10.789 1.00 86.12 82 PHE A N 1
ATOM 652 C CA . PHE A 1 82 ? 0.341 -7.488 -10.251 1.00 86.12 82 PHE A CA 1
ATOM 653 C C . PHE A 1 82 ? 0.799 -8.493 -11.312 1.00 86.12 82 PHE A C 1
ATOM 655 O O . PHE A 1 82 ? 1.250 -9.586 -10.976 1.00 86.12 82 PHE A O 1
ATOM 662 N N . THR A 1 83 ? 0.691 -8.156 -12.595 1.00 84.50 83 THR A N 1
ATOM 663 C CA . THR A 1 83 ? 1.017 -9.087 -13.687 1.00 84.50 83 THR A CA 1
ATOM 664 C C . THR A 1 83 ? 2.488 -9.161 -14.044 1.00 84.50 83 THR A C 1
ATOM 666 O O . THR A 1 83 ? 2.858 -10.082 -14.769 1.00 84.50 83 THR A O 1
ATOM 669 N N . LYS A 1 84 ? 3.331 -8.239 -13.560 1.00 76.44 84 LYS A N 1
ATOM 670 C CA . LYS A 1 84 ? 4.761 -8.226 -13.893 1.00 76.44 84 LYS A CA 1
ATOM 671 C C . LYS A 1 84 ? 5.440 -9.494 -13.354 1.00 76.44 84 LYS A C 1
ATOM 673 O O . LYS A 1 84 ? 5.595 -9.632 -12.139 1.00 76.44 84 LYS A O 1
ATOM 678 N N . PRO A 1 85 ? 5.842 -10.437 -14.226 1.00 74.62 85 PRO A N 1
ATOM 679 C CA . PRO A 1 85 ? 6.400 -11.696 -13.768 1.00 74.62 85 PRO A CA 1
ATOM 680 C C . PRO A 1 85 ? 7.811 -11.479 -13.217 1.00 74.62 85 PRO A C 1
ATOM 682 O O . PRO A 1 85 ? 8.626 -10.782 -13.821 1.00 74.62 85 PRO A O 1
ATOM 685 N N . ILE A 1 86 ? 8.134 -12.147 -12.107 1.00 77.06 86 ILE A N 1
ATOM 686 C CA . ILE A 1 86 ? 9.517 -12.270 -11.631 1.00 77.06 86 ILE A CA 1
ATOM 687 C C . ILE A 1 86 ? 10.187 -13.357 -12.481 1.00 77.06 86 ILE A C 1
ATOM 689 O O . ILE A 1 86 ? 10.309 -14.507 -12.067 1.00 77.06 86 ILE A O 1
ATOM 693 N N . VAL A 1 87 ? 10.536 -13.008 -13.721 1.00 76.19 87 VAL A N 1
ATOM 694 C CA . VAL A 1 87 ? 11.213 -13.929 -14.655 1.00 76.19 87 VAL A CA 1
ATOM 695 C C . VAL A 1 87 ? 12.674 -14.116 -14.253 1.00 76.19 87 VAL A C 1
ATOM 697 O O . VAL A 1 87 ? 13.229 -15.199 -14.407 1.00 76.19 87 VAL A O 1
ATOM 700 N N . ASP A 1 88 ? 13.273 -13.065 -13.696 1.00 79.94 88 ASP A N 1
ATOM 701 C CA . ASP A 1 88 ? 14.629 -13.063 -13.169 1.00 79.94 88 ASP A CA 1
ATOM 702 C C . ASP A 1 88 ? 14.662 -12.254 -11.868 1.00 79.94 88 ASP A C 1
ATOM 704 O O . ASP A 1 88 ? 14.127 -11.144 -11.779 1.00 79.94 88 ASP A O 1
ATOM 708 N N . TYR A 1 89 ? 15.296 -12.832 -10.850 1.00 81.81 89 TYR A N 1
ATOM 709 C CA . TYR A 1 89 ? 15.447 -12.232 -9.532 1.00 81.81 89 TYR A CA 1
ATOM 710 C C . TYR A 1 89 ? 16.204 -10.895 -9.582 1.00 81.81 89 TYR A C 1
ATOM 712 O O . TYR A 1 89 ? 15.976 -10.041 -8.725 1.00 81.81 89 TYR A O 1
ATOM 720 N N . GLN A 1 90 ? 17.041 -10.661 -10.602 1.00 85.75 90 GLN A N 1
ATOM 721 C CA . GLN A 1 90 ? 17.730 -9.379 -10.788 1.00 85.75 9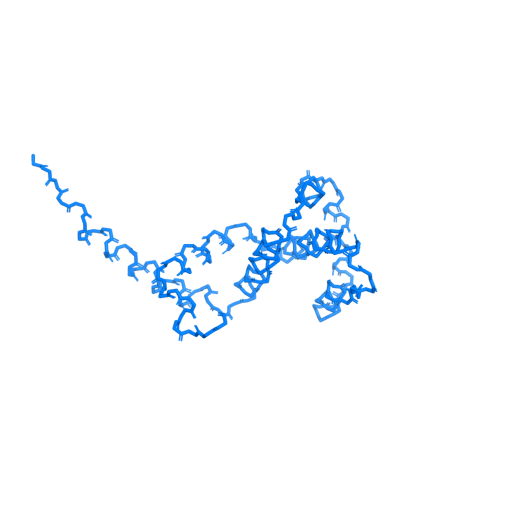0 GLN A CA 1
ATOM 722 C C . GLN A 1 90 ? 16.763 -8.193 -10.951 1.00 85.75 90 GLN A C 1
ATOM 724 O O . GLN A 1 90 ? 17.092 -7.073 -10.567 1.00 85.75 90 GLN A O 1
ATOM 729 N N . TYR A 1 91 ? 15.548 -8.436 -11.456 1.00 89.25 91 TYR A N 1
ATOM 730 C CA . TYR A 1 91 ? 14.525 -7.402 -11.630 1.00 89.25 91 TYR A CA 1
ATOM 731 C C . TYR A 1 91 ? 13.632 -7.219 -10.404 1.00 89.25 91 TYR A C 1
ATOM 733 O O . TYR A 1 91 ? 12.781 -6.333 -10.414 1.00 89.25 91 TYR A O 1
ATOM 741 N N . LEU A 1 92 ? 13.812 -8.007 -9.336 1.00 91.19 92 LEU A N 1
ATOM 742 C CA . LEU A 1 92 ? 12.950 -7.936 -8.155 1.00 91.19 92 LEU A CA 1
ATOM 743 C C . LEU A 1 92 ? 12.909 -6.520 -7.564 1.00 91.19 92 LEU A C 1
ATOM 745 O O . LEU A 1 92 ? 11.835 -6.032 -7.231 1.00 91.19 92 LEU A O 1
ATOM 749 N N . SER A 1 93 ? 14.062 -5.849 -7.479 1.00 93.69 93 SER A N 1
ATOM 750 C CA . SER A 1 93 ? 14.152 -4.470 -6.984 1.00 93.69 93 SER A CA 1
ATOM 751 C C . SER A 1 93 ? 13.295 -3.512 -7.812 1.00 93.69 93 SER A C 1
ATOM 753 O O . SER A 1 93 ? 12.525 -2.730 -7.256 1.00 93.69 93 SER A O 1
ATOM 755 N N . THR A 1 94 ? 13.406 -3.590 -9.139 1.00 93.25 94 THR A N 1
ATOM 756 C CA . THR A 1 94 ? 12.632 -2.765 -10.072 1.00 93.25 94 THR A CA 1
ATOM 757 C C . THR A 1 94 ? 11.144 -3.065 -9.955 1.00 93.25 94 THR A C 1
ATOM 759 O O . THR A 1 94 ? 10.362 -2.146 -9.747 1.00 93.25 94 THR A O 1
ATOM 762 N N . ILE A 1 95 ? 10.760 -4.344 -9.983 1.00 93.94 95 ILE A N 1
ATOM 763 C CA . ILE A 1 95 ? 9.359 -4.773 -9.898 1.00 93.94 95 ILE A CA 1
ATOM 764 C C . ILE A 1 95 ? 8.721 -4.285 -8.592 1.00 93.94 95 ILE A C 1
ATOM 766 O O . ILE A 1 95 ? 7.630 -3.728 -8.623 1.00 93.94 95 ILE A O 1
ATOM 770 N N . VAL A 1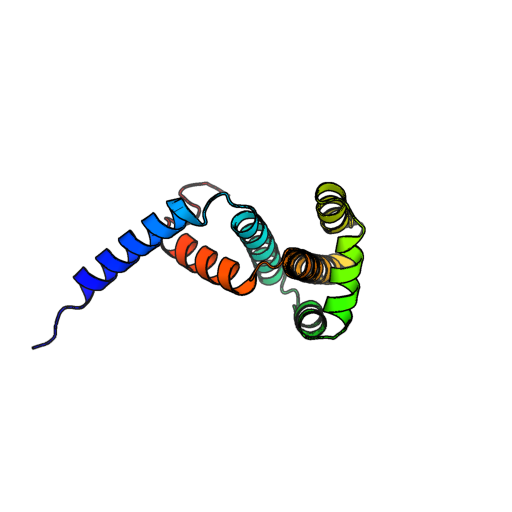 96 ? 9.402 -4.430 -7.450 1.00 95.25 96 VAL A N 1
ATOM 771 C CA . VAL A 1 96 ? 8.879 -3.964 -6.153 1.00 95.25 96 VAL A CA 1
ATOM 772 C C . VAL A 1 96 ? 8.666 -2.447 -6.150 1.00 95.25 96 VAL A C 1
ATOM 774 O O . VAL A 1 96 ? 7.604 -1.994 -5.725 1.00 95.25 96 VAL A O 1
ATOM 777 N N . ASN A 1 97 ? 9.623 -1.666 -6.662 1.00 96.06 97 ASN A N 1
ATOM 778 C CA . ASN A 1 97 ? 9.474 -0.210 -6.768 1.00 96.06 97 ASN A CA 1
ATOM 779 C C . ASN A 1 97 ? 8.302 0.177 -7.678 1.00 96.06 97 ASN A C 1
ATOM 781 O O . ASN A 1 97 ? 7.460 0.986 -7.291 1.00 96.06 97 ASN A O 1
ATOM 785 N N . GLU A 1 98 ? 8.218 -0.435 -8.859 1.00 94.38 98 GLU A N 1
ATOM 786 C CA . GLU A 1 98 ? 7.153 -0.172 -9.825 1.00 94.38 98 GLU A CA 1
ATOM 787 C C . GLU A 1 98 ? 5.774 -0.540 -9.273 1.00 94.38 98 GLU A C 1
ATOM 789 O O . GL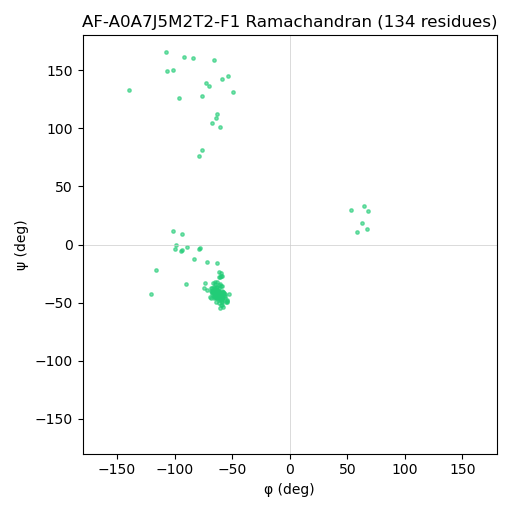U A 1 98 ? 4.816 0.193 -9.507 1.00 94.38 98 GLU A O 1
ATOM 794 N N . MET A 1 99 ? 5.655 -1.645 -8.530 1.00 96.00 99 MET A N 1
ATOM 795 C CA . MET A 1 99 ? 4.398 -2.056 -7.900 1.00 96.00 99 MET A CA 1
ATOM 796 C C . MET A 1 99 ? 3.964 -1.071 -6.815 1.00 96.00 99 MET A C 1
ATOM 798 O O . MET A 1 99 ? 2.804 -0.666 -6.807 1.00 96.00 99 MET A O 1
ATOM 802 N N . ILE A 1 100 ? 4.883 -0.647 -5.936 1.00 97.31 100 ILE A N 1
ATOM 803 C CA . ILE A 1 100 ? 4.595 0.367 -4.911 1.00 97.31 100 ILE A CA 1
ATOM 804 C C . ILE A 1 100 ? 4.109 1.652 -5.587 1.00 97.31 100 ILE A C 1
ATOM 806 O O . ILE A 1 100 ? 3.008 2.117 -5.296 1.00 97.31 100 ILE A O 1
ATOM 810 N N . PHE A 1 101 ? 4.883 2.182 -6.537 1.00 97.00 101 PHE A N 1
ATOM 811 C CA . PHE A 1 101 ? 4.524 3.387 -7.282 1.00 97.00 101 PHE A CA 1
ATOM 812 C C . PHE A 1 101 ? 3.162 3.251 -7.983 1.00 97.00 101 PHE A C 1
ATOM 814 O O . PHE A 1 101 ? 2.317 4.139 -7.882 1.00 97.00 101 PHE A O 1
ATOM 821 N N . SER A 1 102 ? 2.903 2.111 -8.626 1.00 96.62 102 SER A N 1
ATOM 822 C CA . SER A 1 102 ? 1.650 1.856 -9.339 1.00 96.62 102 SER A CA 1
ATOM 823 C C . SER A 1 102 ? 0.429 1.835 -8.415 1.00 96.62 102 SER A C 1
ATOM 825 O O . SER A 1 102 ? -0.626 2.342 -8.794 1.00 96.62 102 SER A O 1
ATOM 827 N N . ILE A 1 103 ? 0.564 1.303 -7.194 1.00 97.75 103 ILE A N 1
ATOM 828 C CA . ILE A 1 103 ? -0.506 1.346 -6.187 1.00 97.75 103 ILE A CA 1
ATOM 829 C C . ILE A 1 103 ? -0.763 2.792 -5.736 1.00 97.75 103 ILE A C 1
ATOM 831 O O . ILE A 1 103 ? -1.922 3.193 -5.627 1.00 97.75 103 ILE A O 1
ATOM 835 N N . PHE A 1 104 ? 0.287 3.595 -5.529 1.00 98.06 104 PHE A N 1
ATOM 836 C CA . PHE A 1 104 ? 0.139 5.021 -5.211 1.00 98.06 104 PHE A CA 1
ATOM 837 C C . PHE A 1 104 ? -0.544 5.803 -6.341 1.00 98.06 104 PHE A C 1
ATOM 839 O O . PHE A 1 104 ? -1.437 6.608 -6.073 1.00 98.06 104 PHE A O 1
ATOM 846 N N . ALA A 1 105 ? -0.194 5.534 -7.599 1.00 97.44 105 ALA A N 1
ATOM 847 C CA . ALA A 1 105 ? -0.833 6.164 -8.751 1.00 97.44 105 ALA A CA 1
ATOM 848 C C . ALA A 1 105 ? -2.313 5.771 -8.890 1.00 97.44 105 ALA A C 1
ATOM 850 O O . ALA A 1 105 ? -3.158 6.632 -9.148 1.00 97.44 105 ALA A O 1
ATOM 851 N N . LEU A 1 106 ? -2.654 4.500 -8.647 1.00 97.81 106 LEU A N 1
ATOM 852 C CA . LEU A 1 106 ? -4.049 4.060 -8.593 1.00 97.81 106 LEU A CA 1
ATOM 853 C C . LEU A 1 106 ? -4.806 4.745 -7.445 1.00 97.81 106 LEU A C 1
ATOM 855 O O . LEU A 1 106 ? -5.918 5.228 -7.648 1.00 97.81 106 LEU A O 1
ATOM 859 N N . ALA A 1 107 ? -4.211 4.841 -6.255 1.00 98.00 107 ALA A N 1
ATOM 860 C CA . ALA A 1 107 ? -4.827 5.531 -5.124 1.00 98.00 107 ALA A CA 1
ATOM 861 C C . ALA A 1 107 ? -5.072 7.018 -5.417 1.00 98.00 107 ALA A C 1
ATOM 863 O O . ALA A 1 107 ? -6.159 7.520 -5.128 1.00 98.00 107 ALA A O 1
ATOM 864 N N . LYS A 1 108 ? -4.119 7.697 -6.071 1.00 97.44 108 LYS A N 1
ATOM 865 C CA . LYS A 1 108 ? -4.286 9.081 -6.536 1.00 97.44 108 LYS A CA 1
ATOM 866 C C . LYS A 1 108 ? -5.463 9.207 -7.502 1.00 97.44 108 LYS A C 1
ATOM 868 O O . LYS A 1 108 ? -6.295 10.091 -7.319 1.00 97.44 108 LYS A O 1
ATOM 873 N N . HIS A 1 109 ? -5.575 8.303 -8.478 1.00 97.06 109 HIS A N 1
ATOM 874 C CA . HIS A 1 109 ? -6.714 8.277 -9.400 1.00 97.06 109 HIS A CA 1
ATOM 875 C C . HIS A 1 109 ? -8.058 8.102 -8.668 1.00 97.06 109 HIS A C 1
ATOM 877 O O . HIS A 1 109 ? -9.037 8.768 -9.002 1.00 97.06 109 HIS A O 1
ATOM 883 N N . LEU A 1 110 ? -8.092 7.251 -7.641 1.00 97.50 110 LEU A N 1
ATOM 884 C CA . LEU A 1 110 ? -9.284 6.980 -6.834 1.00 97.50 110 LEU A CA 1
ATOM 885 C C . LEU A 1 110 ? -9.586 8.061 -5.779 1.00 97.50 110 LEU A C 1
ATOM 887 O O . LEU A 1 110 ? -10.594 7.955 -5.082 1.00 97.50 110 LEU A O 1
ATOM 891 N N . GLY A 1 111 ? -8.735 9.083 -5.633 1.00 97.44 111 GLY A N 1
ATOM 892 C CA . GLY A 1 111 ? -8.880 10.111 -4.598 1.00 97.44 111 GLY A CA 1
ATOM 893 C C . GLY A 1 111 ? -8.655 9.587 -3.174 1.00 97.44 111 GLY A C 1
ATOM 894 O O . GLY A 1 111 ? -9.258 10.095 -2.230 1.00 97.44 111 GLY A O 1
ATOM 895 N N . ILE A 1 112 ? -7.825 8.553 -3.016 1.00 98.12 112 ILE A N 1
ATOM 896 C CA . ILE A 1 112 ? -7.503 7.923 -1.731 1.00 98.12 112 ILE A CA 1
ATOM 897 C C . ILE A 1 112 ? -6.193 8.505 -1.191 1.00 98.12 112 ILE A C 1
ATOM 899 O O . ILE A 1 112 ? -5.155 8.427 -1.850 1.00 98.12 112 ILE A O 1
ATOM 903 N N . ASP A 1 113 ? -6.217 9.005 0.046 1.00 97.81 113 ASP A N 1
ATOM 904 C CA . ASP A 1 113 ? -5.001 9.356 0.791 1.00 97.81 113 ASP A CA 1
ATOM 905 C C . ASP A 1 113 ? -4.316 8.086 1.319 1.00 97.81 113 ASP A C 1
ATOM 907 O O . ASP A 1 113 ? -4.503 7.651 2.460 1.00 97.81 113 ASP A O 1
ATOM 911 N N . LEU A 1 114 ? -3.556 7.432 0.440 1.00 98.00 114 LEU A N 1
ATOM 912 C CA . LEU A 1 114 ? -2.947 6.142 0.745 1.00 98.00 114 LEU A CA 1
ATOM 913 C C . LEU A 1 114 ? -1.909 6.230 1.868 1.00 98.00 114 LEU A C 1
ATOM 915 O O . LEU A 1 114 ? -1.804 5.290 2.654 1.00 98.00 114 LEU A O 1
ATOM 919 N N . LEU A 1 115 ? -1.166 7.338 1.967 1.00 97.12 115 LEU A N 1
ATOM 920 C CA . LEU A 1 115 ? -0.162 7.507 3.017 1.00 97.12 115 LEU A CA 1
ATOM 921 C C . LEU A 1 115 ? -0.832 7.535 4.393 1.00 97.12 115 LEU A C 1
ATOM 923 O O . LEU A 1 115 ? -0.430 6.778 5.278 1.00 97.12 115 LEU A O 1
ATOM 927 N N . TRP A 1 116 ? -1.918 8.302 4.536 1.00 98.06 116 TRP A N 1
ATOM 928 C CA . TRP A 1 116 ? -2.708 8.310 5.766 1.00 98.06 116 TRP A CA 1
ATOM 929 C C . TRP A 1 116 ? -3.232 6.912 6.122 1.00 98.06 116 TRP A C 1
ATOM 931 O O . TRP A 1 116 ? -3.135 6.487 7.276 1.00 98.06 116 TRP A O 1
ATOM 941 N N . HIS A 1 117 ? -3.745 6.162 5.138 1.00 98.31 117 HIS A N 1
ATOM 942 C CA . HIS A 1 117 ? -4.236 4.798 5.358 1.00 98.31 117 HIS A CA 1
ATOM 943 C C . HIS A 1 117 ? -3.127 3.827 5.791 1.00 98.31 117 HIS A C 1
ATOM 945 O O . HIS A 1 117 ? -3.355 3.032 6.705 1.00 98.31 117 HIS A O 1
ATOM 951 N N . ILE A 1 118 ? -1.928 3.918 5.203 1.00 98.06 118 ILE A N 1
ATOM 952 C CA . ILE A 1 118 ? -0.756 3.128 5.613 1.00 98.06 118 ILE A CA 1
ATOM 953 C C . ILE A 1 118 ? -0.390 3.429 7.068 1.00 98.06 118 ILE A C 1
ATOM 955 O O . ILE A 1 118 ? -0.227 2.493 7.852 1.00 98.06 118 ILE A O 1
ATOM 959 N N . GLU A 1 119 ? -0.328 4.703 7.459 1.00 97.50 119 GLU A N 1
ATOM 960 C CA . GLU A 1 119 ? -0.033 5.101 8.842 1.00 97.50 119 GLU A CA 1
ATOM 961 C C . GLU A 1 119 ? -1.070 4.541 9.826 1.00 97.50 119 GLU A C 1
ATOM 963 O O . GLU A 1 119 ? -0.715 3.962 10.859 1.00 97.50 119 GLU A O 1
ATOM 968 N N . GLN A 1 120 ? -2.364 4.641 9.493 1.00 96.69 120 GLN A N 1
ATOM 969 C CA . GLN A 1 120 ? -3.420 4.091 10.345 1.00 96.69 120 GLN A CA 1
ATOM 970 C C . GLN A 1 120 ? -3.335 2.563 10.434 1.00 96.69 120 GLN A C 1
ATOM 972 O O . GLN A 1 120 ? -3.537 1.998 11.513 1.00 96.69 120 GLN A O 1
ATOM 977 N N . LYS A 1 121 ? -3.012 1.885 9.326 1.00 96.19 121 LYS A N 1
ATOM 978 C CA . LYS A 1 121 ? -2.855 0.428 9.286 1.00 96.19 121 LYS A CA 1
ATOM 979 C C . LYS A 1 121 ? -1.642 -0.033 10.089 1.00 96.19 121 LYS A C 1
ATOM 981 O O . LYS A 1 121 ? -1.754 -1.013 10.824 1.00 96.19 121 LYS A O 1
ATOM 986 N N . GLN A 1 122 ? -0.518 0.678 10.019 1.00 94.69 122 GLN A N 1
ATOM 987 C CA . GLN A 1 122 ? 0.657 0.407 10.851 1.00 94.69 122 GLN A CA 1
ATOM 988 C C . GLN A 1 122 ? 0.326 0.565 12.339 1.00 94.69 122 GLN A C 1
ATOM 990 O O . GLN A 1 122 ? 0.508 -0.393 13.094 1.00 94.69 122 GLN A O 1
ATOM 995 N N . ARG A 1 123 ? -0.293 1.687 12.739 1.00 94.69 123 ARG A N 1
ATOM 996 C CA . ARG A 1 123 ? -0.757 1.903 14.123 1.00 94.69 123 ARG A CA 1
ATOM 997 C C . ARG A 1 123 ? -1.722 0.806 14.580 1.00 94.69 123 ARG A C 1
ATOM 999 O O . ARG A 1 123 ? -1.624 0.317 15.700 1.00 94.69 123 ARG A O 1
ATOM 1006 N N . TYR A 1 124 ? -2.654 0.381 13.725 1.00 94.19 124 TYR A N 1
ATOM 1007 C CA . TYR A 1 124 ? -3.570 -0.719 14.043 1.00 94.19 124 TYR A CA 1
ATOM 1008 C C . TYR A 1 124 ? -2.842 -2.061 14.202 1.00 94.19 124 TYR A C 1
ATOM 1010 O O . TYR A 1 124 ? -3.163 -2.828 15.112 1.00 94.19 124 TYR A O 1
ATOM 1018 N N . ASN A 1 125 ? -1.856 -2.352 13.350 1.00 91.00 125 ASN A N 1
ATOM 1019 C CA . ASN A 1 125 ? -1.081 -3.590 13.398 1.00 91.00 125 ASN A CA 1
ATOM 1020 C C . ASN A 1 125 ? -0.202 -3.690 14.657 1.00 91.00 125 ASN A C 1
ATOM 1022 O O . ASN A 1 125 ? -0.056 -4.792 15.186 1.00 91.00 125 ASN A O 1
ATOM 1026 N N . GLU A 1 126 ? 0.313 -2.573 15.179 1.00 90.50 126 GLU A N 1
ATOM 1027 C CA . GLU A 1 126 ? 1.068 -2.520 16.445 1.00 90.50 126 GLU A CA 1
ATOM 1028 C C . GLU A 1 126 ? 0.218 -2.895 17.670 1.00 90.50 126 GLU A C 1
ATOM 1030 O O . GLU A 1 126 ? 0.713 -3.513 18.610 1.00 90.50 126 GLU A O 1
ATOM 1035 N N . LEU A 1 127 ? -1.085 -2.592 17.642 1.00 89.50 127 LEU A N 1
ATOM 1036 C CA . LEU A 1 127 ? -2.030 -2.926 18.718 1.00 89.50 127 LEU A CA 1
ATOM 1037 C C . LEU A 1 127 ? -2.476 -4.397 18.706 1.00 89.50 127 LEU A C 1
ATOM 1039 O O . LEU A 1 127 ? -3.277 -4.826 19.549 1.00 89.50 127 LEU A O 1
ATOM 1043 N N . ARG A 1 128 ? -2.025 -5.180 17.722 1.00 81.62 128 ARG A N 1
ATOM 1044 C CA . ARG A 1 128 ? -2.377 -6.594 17.576 1.00 81.62 128 ARG A CA 1
ATOM 1045 C C . ARG A 1 128 ? -1.239 -7.475 18.085 1.00 81.62 128 ARG A C 1
ATOM 1047 O O . ARG A 1 128 ? -0.072 -7.108 17.981 1.00 81.62 128 ARG A O 1
ATOM 1054 N N . PRO A 1 129 ? -1.549 -8.680 18.600 1.00 78.44 129 PRO A N 1
ATOM 1055 C CA . PRO A 1 129 ? -0.515 -9.666 18.869 1.00 78.44 129 PRO A CA 1
ATOM 1056 C C . PRO A 1 129 ? 0.323 -9.890 17.610 1.00 78.44 129 PRO A C 1
ATOM 1058 O O . PRO A 1 129 ? -0.222 -9.895 16.502 1.00 78.44 129 PRO A O 1
ATOM 1061 N N . LYS A 1 130 ? 1.627 -10.126 17.775 1.00 70.12 130 LYS A N 1
ATOM 1062 C CA . LYS A 1 130 ? 2.522 -10.435 16.655 1.00 70.12 130 LYS A CA 1
ATOM 1063 C C . LYS A 1 130 ? 1.908 -11.543 15.784 1.00 70.12 130 LYS A C 1
ATOM 1065 O O . LYS A 1 130 ? 1.418 -12.548 16.304 1.00 70.12 130 LYS A O 1
ATOM 1070 N N . LEU A 1 131 ? 1.883 -11.318 14.467 1.00 66.25 131 LEU A N 1
ATOM 1071 C CA . LEU A 1 131 ? 1.262 -12.194 13.458 1.00 66.25 131 LEU A CA 1
ATOM 1072 C C . LEU A 1 131 ? -0.245 -12.455 13.650 1.00 66.25 131 LEU A C 1
ATOM 1074 O O . LEU A 1 131 ? -0.800 -13.343 13.014 1.00 66.25 131 LEU A O 1
ATOM 1078 N N . ASN A 1 132 ? -0.943 -11.745 14.539 1.00 65.06 132 ASN A N 1
ATOM 1079 C CA . ASN A 1 132 ? -2.284 -12.125 15.005 1.00 65.06 132 ASN A CA 1
ATOM 1080 C C . ASN A 1 132 ? -2.399 -13.543 15.554 1.00 65.06 132 ASN A C 1
ATOM 1082 O O . ASN A 1 132 ? -3.447 -14.175 15.419 1.00 65.06 132 ASN A O 1
ATOM 1086 N N . GLY A 1 133 ? -1.316 -14.075 16.120 1.00 59.06 133 GLY A N 1
ATOM 1087 C CA . GLY A 1 133 ? -1.270 -15.483 16.506 1.00 59.06 133 GLY A CA 1
ATOM 1088 C C . GLY A 1 133 ? -1.307 -16.452 15.316 1.00 59.06 133 GLY A C 1
ATOM 1089 O O . GLY A 1 133 ? -1.516 -17.648 15.514 1.00 59.06 133 GLY A O 1
ATOM 1090 N N . LYS A 1 134 ? -1.109 -15.966 14.085 1.00 65.25 134 LYS A N 1
ATOM 1091 C CA . LYS A 1 134 ? -0.890 -16.797 12.899 1.00 65.25 134 LYS A CA 1
ATOM 1092 C C . LYS A 1 134 ? 0.592 -17.176 12.802 1.00 65.25 134 LYS A C 1
ATOM 1094 O O . LYS A 1 134 ? 1.442 -16.588 13.460 1.00 65.25 134 LYS A O 1
ATOM 1099 N N . ARG A 1 135 ? 0.892 -18.228 12.038 1.00 58.31 135 ARG A N 1
ATOM 1100 C CA . ARG A 1 135 ? 2.244 -18.820 11.938 1.00 58.31 135 ARG A CA 1
ATOM 1101 C C . ARG A 1 135 ? 3.090 -18.281 10.781 1.00 58.31 135 ARG A C 1
ATOM 1103 O O . ARG A 1 135 ? 4.229 -18.716 10.648 1.00 58.31 135 ARG A O 1
ATOM 1110 N N . TYR A 1 136 ? 2.516 -17.425 9.943 1.00 57.81 136 TYR A N 1
ATOM 1111 C CA . TYR A 1 136 ? 3.172 -16.832 8.782 1.00 57.81 136 TYR A CA 1
ATOM 1112 C C . TYR A 1 136 ? 3.517 -15.377 9.065 1.00 57.81 136 TYR A C 1
ATOM 1114 O O . TYR A 1 136 ? 2.706 -14.729 9.767 1.00 57.81 136 TYR A O 1
#